Protein AF-A0A960DS11-F1 (afdb_monomer)

Structure (mmCIF, N/CA/C/O backbone):
data_AF-A0A960DS11-F1
#
_entry.id   AF-A0A960DS11-F1
#
loop_
_atom_site.group_PDB
_atom_site.id
_atom_site.type_symbol
_atom_site.label_atom_id
_atom_site.label_alt_id
_atom_site.label_comp_id
_atom_site.label_asym_id
_atom_site.label_entity_id
_atom_site.label_seq_id
_atom_site.pdbx_PDB_ins_code
_atom_site.Cartn_x
_atom_site.Cartn_y
_atom_site.Cartn_z
_atom_site.occupancy
_atom_site.B_iso_or_equiv
_atom_site.auth_seq_id
_atom_site.auth_comp_id
_atom_site.auth_asym_id
_atom_site.auth_atom_id
_atom_site.pdbx_PDB_model_num
ATOM 1 N N . MET A 1 1 ? 7.842 -16.391 -23.057 1.00 82.69 1 MET A N 1
ATOM 2 C CA . MET A 1 1 ? 7.768 -14.952 -23.394 1.00 82.69 1 MET A CA 1
ATOM 3 C C . MET A 1 1 ? 6.549 -14.393 -22.677 1.00 82.69 1 MET A C 1
ATOM 5 O O . MET A 1 1 ? 5.581 -15.136 -22.565 1.00 82.69 1 MET A O 1
ATOM 9 N N . PHE A 1 2 ? 6.613 -13.184 -22.116 1.00 91.44 2 PHE A N 1
ATOM 10 C CA . PHE A 1 2 ? 5.451 -12.585 -21.447 1.00 91.44 2 PHE A CA 1
ATOM 11 C C . PHE A 1 2 ? 4.348 -12.265 -22.457 1.00 91.44 2 PHE A C 1
ATOM 13 O O . PHE A 1 2 ? 4.648 -11.927 -23.602 1.00 91.44 2 PHE A O 1
ATOM 20 N N . ASP A 1 3 ? 3.092 -12.354 -22.021 1.00 96.38 3 ASP A N 1
ATOM 21 C CA . ASP A 1 3 ? 1.966 -11.821 -22.782 1.00 96.38 3 ASP A CA 1
ATOM 22 C C . ASP A 1 3 ? 1.934 -10.295 -22.619 1.00 96.38 3 ASP A C 1
ATOM 24 O O . ASP A 1 3 ? 1.606 -9.756 -21.556 1.00 96.38 3 ASP A O 1
ATOM 28 N N . LEU A 1 4 ? 2.345 -9.599 -23.676 1.00 96.44 4 LEU A N 1
ATOM 29 C CA . LEU A 1 4 ? 2.417 -8.143 -23.687 1.00 96.44 4 LEU A CA 1
ATOM 30 C C . LEU A 1 4 ? 1.027 -7.504 -23.733 1.00 96.44 4 LEU A C 1
ATOM 32 O O . LEU A 1 4 ? 0.832 -6.467 -23.108 1.00 96.44 4 LEU A O 1
ATOM 36 N N . ALA A 1 5 ? 0.050 -8.134 -24.393 1.00 97.12 5 ALA A N 1
ATOM 37 C CA . ALA A 1 5 ? -1.301 -7.586 -24.490 1.00 97.12 5 ALA A CA 1
ATOM 38 C C . ALA A 1 5 ? -1.983 -7.560 -23.117 1.00 97.12 5 ALA A C 1
ATOM 40 O O . ALA A 1 5 ? -2.621 -6.572 -22.748 1.00 97.12 5 ALA A O 1
ATOM 41 N N . GLU A 1 6 ? -1.799 -8.622 -22.331 1.00 96.88 6 GLU A N 1
ATOM 42 C CA . GLU A 1 6 ? -2.314 -8.666 -20.964 1.00 96.88 6 GLU A CA 1
ATOM 43 C C . GLU A 1 6 ? -1.576 -7.683 -20.046 1.00 96.88 6 GLU A C 1
ATOM 45 O O . GLU A 1 6 ? -2.200 -6.990 -19.240 1.00 96.88 6 GLU A O 1
ATOM 50 N N . THR A 1 7 ? -0.256 -7.557 -20.209 1.00 95.25 7 THR A N 1
ATOM 51 C CA . THR A 1 7 ? 0.552 -6.595 -19.445 1.00 95.25 7 THR A CA 1
ATOM 52 C C . THR A 1 7 ? 0.095 -5.154 -19.704 1.00 95.25 7 THR A C 1
ATOM 54 O O . THR A 1 7 ? -0.182 -4.412 -18.758 1.00 95.25 7 THR A O 1
ATOM 57 N N . ASP A 1 8 ? -0.070 -4.773 -20.972 1.00 96.81 8 ASP A N 1
ATOM 58 C CA . ASP A 1 8 ? -0.547 -3.447 -21.372 1.00 96.81 8 ASP A CA 1
ATOM 59 C C . ASP A 1 8 ? -1.954 -3.173 -20.839 1.00 96.81 8 ASP A C 1
ATOM 61 O O . ASP A 1 8 ? -2.233 -2.086 -20.321 1.00 96.81 8 ASP A O 1
ATOM 65 N N . ARG A 1 9 ? -2.846 -4.168 -20.897 1.00 96.75 9 ARG A N 1
ATOM 66 C CA . ARG A 1 9 ? -4.199 -4.053 -20.348 1.00 96.75 9 ARG A CA 1
ATOM 67 C C . ARG A 1 9 ? -4.160 -3.755 -18.852 1.00 96.75 9 ARG A C 1
ATOM 69 O O . ARG A 1 9 ? -4.827 -2.818 -18.411 1.00 96.75 9 ARG A O 1
ATOM 76 N N . LEU A 1 10 ? -3.378 -4.495 -18.066 1.00 95.00 10 LEU A N 1
ATOM 77 C CA . LEU A 1 10 ? -3.261 -4.274 -16.620 1.00 95.00 10 LEU A CA 1
ATOM 78 C C . LEU A 1 10 ? -2.735 -2.866 -16.302 1.00 95.00 10 LEU A C 1
ATOM 80 O O . LEU A 1 10 ? -3.327 -2.157 -15.482 1.00 95.00 10 LEU A O 1
ATOM 84 N N . LEU A 1 11 ? -1.674 -2.431 -16.985 1.00 94.25 11 LEU A N 1
ATOM 85 C CA . LEU A 1 11 ? -1.031 -1.139 -16.730 1.00 94.25 11 LEU A CA 1
ATOM 86 C C . LEU A 1 11 ? -1.886 0.062 -17.167 1.00 94.25 11 LEU A C 1
ATOM 88 O O . LEU A 1 11 ? -1.843 1.109 -16.525 1.00 94.25 11 LEU A O 1
ATOM 92 N N . THR A 1 12 ? -2.695 -0.076 -18.218 1.00 96.06 12 THR A N 1
ATOM 93 C CA . THR A 1 12 ? -3.507 1.032 -18.760 1.00 96.06 12 THR A CA 1
ATOM 94 C C . THR A 1 12 ? -4.920 1.114 -18.177 1.00 96.06 12 THR A C 1
ATOM 96 O O . THR A 1 12 ? -5.538 2.186 -18.197 1.00 96.06 12 THR A O 1
ATOM 99 N N . THR A 1 13 ? -5.452 0.016 -17.626 1.00 96.19 13 THR A N 1
ATOM 100 C CA . THR A 1 13 ? -6.836 -0.043 -17.113 1.00 96.19 13 THR A CA 1
ATOM 101 C C . THR A 1 13 ? -6.950 0.002 -15.594 1.00 96.19 13 THR A C 1
ATOM 103 O O . THR A 1 13 ? -8.020 0.348 -15.092 1.00 96.19 13 THR A O 1
ATOM 106 N N . THR A 1 14 ? -5.874 -0.260 -14.844 1.00 94.50 14 THR A N 1
ATOM 107 C CA . THR A 1 14 ? -5.902 -0.134 -13.379 1.00 94.50 14 THR A CA 1
ATOM 108 C C . THR A 1 14 ? -6.255 1.309 -12.984 1.00 94.50 14 THR A C 1
ATOM 110 O O . THR A 1 14 ? -5.669 2.279 -13.470 1.00 94.50 14 THR A O 1
ATOM 113 N N . ARG A 1 15 ? -7.274 1.477 -12.133 1.00 91.06 15 ARG A N 1
ATOM 114 C CA . ARG A 1 15 ? -7.757 2.774 -11.628 1.00 91.06 15 ARG A CA 1
ATOM 115 C C . ARG A 1 15 ? -7.792 2.754 -10.107 1.00 91.06 15 ARG A C 1
ATOM 117 O O . ARG A 1 15 ? -7.961 1.706 -9.493 1.00 91.06 15 ARG A O 1
ATOM 124 N N . ALA A 1 16 ? -7.712 3.931 -9.497 1.00 92.12 16 ALA A N 1
ATOM 125 C CA . ALA A 1 16 ? -7.968 4.072 -8.070 1.00 92.12 16 ALA A CA 1
ATOM 126 C C . ALA A 1 16 ? -9.460 3.830 -7.767 1.00 92.12 16 ALA A C 1
ATOM 128 O O . ALA A 1 16 ? -10.316 4.645 -8.124 1.00 92.12 16 ALA A O 1
ATOM 129 N N . VAL A 1 17 ? -9.772 2.719 -7.096 1.00 91.38 17 VAL A N 1
ATOM 130 C CA . VAL A 1 17 ? -11.138 2.353 -6.692 1.00 91.38 17 VAL A CA 1
ATOM 131 C C . VAL A 1 17 ? -11.443 2.962 -5.323 1.00 91.38 17 VAL A C 1
ATOM 133 O O . VAL A 1 17 ? -10.787 2.647 -4.337 1.00 91.38 17 VAL A O 1
ATOM 136 N N . ARG A 1 18 ? -12.438 3.856 -5.262 1.00 89.38 18 ARG A N 1
ATOM 137 C CA . ARG A 1 18 ? -12.847 4.565 -4.027 1.00 89.38 18 ARG A CA 1
ATOM 138 C C . ARG A 1 18 ? -14.327 4.399 -3.669 1.00 89.38 18 ARG A C 1
ATOM 140 O O . ARG A 1 18 ? -14.788 4.951 -2.679 1.00 89.38 18 ARG A O 1
ATOM 147 N N . ARG A 1 19 ? -15.097 3.699 -4.504 1.00 89.56 19 ARG A N 1
ATOM 148 C CA . ARG A 1 19 ? -16.537 3.453 -4.327 1.00 89.56 19 ARG A CA 1
ATOM 149 C C . ARG A 1 19 ? -16.821 1.973 -4.553 1.00 89.56 19 ARG A C 1
ATOM 151 O O . ARG A 1 19 ? -16.066 1.325 -5.272 1.00 89.56 19 ARG A O 1
ATOM 158 N N . ARG A 1 20 ? -17.943 1.486 -4.006 1.00 87.19 20 ARG A N 1
ATOM 159 C CA . ARG A 1 20 ? -18.424 0.097 -4.162 1.00 87.19 20 ARG A CA 1
ATOM 160 C C . ARG A 1 20 ? -17.426 -0.958 -3.658 1.00 87.19 20 ARG A C 1
ATOM 162 O O . ARG A 1 20 ? -17.298 -2.020 -4.254 1.00 87.19 20 ARG A O 1
ATOM 169 N N . LEU A 1 21 ? -16.710 -0.634 -2.585 1.00 90.44 21 LEU A N 1
ATOM 170 C CA . LEU A 1 21 ? -15.890 -1.595 -1.855 1.00 90.44 21 LEU A CA 1
ATOM 171 C C . LEU A 1 21 ? -16.769 -2.315 -0.830 1.00 90.44 21 LEU A C 1
ATOM 173 O O . LEU A 1 21 ? -17.628 -1.683 -0.215 1.00 90.44 21 LEU A O 1
ATOM 177 N N . ASP A 1 22 ? -16.527 -3.607 -0.645 1.00 92.88 22 ASP A N 1
ATOM 178 C CA . ASP A 1 22 ? -17.004 -4.343 0.522 1.00 92.88 22 ASP A CA 1
ATOM 179 C C . ASP A 1 22 ? -16.090 -3.984 1.702 1.00 92.88 22 ASP A C 1
ATOM 181 O O . ASP A 1 22 ? -14.905 -4.320 1.695 1.00 92.88 22 ASP A O 1
ATOM 185 N N . LEU A 1 23 ? -16.613 -3.204 2.651 1.00 90.19 23 LEU A N 1
ATOM 186 C CA . LEU A 1 23 ? -15.848 -2.694 3.794 1.00 90.19 23 LEU A CA 1
ATOM 187 C C . LEU A 1 23 ? -15.909 -3.620 5.015 1.00 90.19 23 LEU A C 1
ATOM 189 O O . LEU A 1 23 ? -15.128 -3.430 5.948 1.00 90.19 23 LEU A O 1
ATOM 193 N N . ASP A 1 24 ? -16.809 -4.603 4.996 1.00 91.19 24 ASP A N 1
ATOM 194 C CA . ASP A 1 24 ? -17.013 -5.544 6.096 1.00 91.19 24 ASP A CA 1
ATOM 195 C C . ASP A 1 24 ? -16.168 -6.807 5.907 1.00 91.19 24 ASP A C 1
ATOM 197 O O . ASP A 1 24 ? -15.798 -7.466 6.882 1.00 91.19 24 ASP A O 1
ATOM 201 N N . ARG A 1 25 ? -15.795 -7.128 4.662 1.00 93.62 25 ARG A N 1
ATOM 202 C CA . ARG A 1 25 ? -14.860 -8.213 4.369 1.00 93.62 25 ARG A CA 1
ATOM 203 C C . ARG A 1 25 ? -13.422 -7.839 4.776 1.00 93.62 25 ARG A C 1
ATOM 205 O O . ARG A 1 25 ? -12.828 -6.939 4.174 1.00 93.62 25 ARG A O 1
ATOM 212 N N . PRO A 1 26 ? -12.798 -8.555 5.733 1.00 92.88 26 PRO A N 1
ATOM 213 C CA . PRO A 1 26 ? -11.389 -8.351 6.044 1.00 92.88 26 PRO A CA 1
ATOM 214 C C . PRO A 1 26 ? -10.502 -8.836 4.891 1.00 92.88 26 PRO A C 1
ATOM 216 O O . PRO A 1 26 ? -10.811 -9.822 4.226 1.00 92.88 26 PRO A O 1
ATOM 219 N N . VAL A 1 27 ? -9.369 -8.162 4.691 1.00 95.06 27 VAL A N 1
ATOM 220 C CA . VAL A 1 27 ? -8.300 -8.642 3.806 1.00 95.06 27 VAL A CA 1
ATOM 221 C C . VAL A 1 27 ? -7.387 -9.559 4.612 1.00 95.06 27 VAL A C 1
ATOM 223 O O . VAL A 1 27 ? -6.882 -9.167 5.668 1.00 95.06 27 VAL A O 1
ATOM 226 N N . GLU A 1 28 ? -7.172 -10.773 4.119 1.00 96.62 28 GLU A N 1
ATOM 227 C CA . GLU A 1 28 ? -6.300 -11.763 4.738 1.00 96.62 28 GLU A CA 1
ATOM 228 C C . GLU A 1 28 ? -4.848 -11.259 4.770 1.00 96.62 28 GLU A C 1
ATOM 230 O O . GLU A 1 28 ? -4.372 -10.568 3.862 1.00 96.62 28 GLU A O 1
ATOM 235 N N . ARG A 1 29 ? -4.108 -11.594 5.832 1.00 96.44 29 ARG A N 1
ATOM 236 C CA . ARG A 1 29 ? -2.749 -11.067 6.029 1.00 96.44 29 ARG A CA 1
ATOM 237 C C . ARG A 1 29 ? -1.801 -11.521 4.922 1.00 96.44 29 ARG A C 1
ATOM 239 O O . ARG A 1 29 ? -0.937 -10.762 4.500 1.00 96.44 29 ARG A O 1
ATOM 246 N N . GLU A 1 30 ? -1.988 -12.731 4.438 1.00 98.06 30 GLU A N 1
ATOM 247 C CA . GLU A 1 30 ? -1.216 -13.377 3.388 1.00 98.06 30 GLU A CA 1
ATOM 248 C C . GLU A 1 30 ? -1.356 -12.604 2.073 1.00 98.06 30 GLU A C 1
ATOM 250 O O . GLU A 1 30 ? -0.350 -12.313 1.433 1.00 98.06 30 GLU A O 1
ATOM 255 N N . VAL A 1 31 ? -2.570 -12.144 1.746 1.00 98.06 31 VAL A N 1
ATOM 256 C CA . VAL A 1 31 ? -2.829 -11.290 0.576 1.00 98.06 31 VAL A CA 1
ATOM 257 C C . VAL A 1 31 ? -2.052 -9.975 0.680 1.00 98.06 31 VAL A C 1
ATOM 259 O O . VAL A 1 31 ? -1.425 -9.540 -0.285 1.00 98.06 31 VAL A O 1
ATOM 262 N N . ILE A 1 32 ? -2.039 -9.349 1.862 1.00 97.31 32 ILE A N 1
ATOM 263 C CA . ILE A 1 32 ? -1.269 -8.118 2.097 1.00 97.31 32 ILE A CA 1
ATOM 264 C C . ILE A 1 32 ? 0.230 -8.380 1.910 1.00 97.31 32 ILE A C 1
ATOM 266 O O . ILE A 1 32 ? 0.909 -7.610 1.231 1.00 97.31 32 ILE A O 1
ATOM 270 N N . LEU A 1 33 ? 0.752 -9.463 2.488 1.00 97.44 33 LEU A N 1
ATOM 271 C CA . LEU A 1 33 ? 2.170 -9.811 2.395 1.00 97.44 33 LEU A CA 1
ATOM 272 C C . LEU A 1 33 ? 2.596 -10.134 0.958 1.00 97.44 33 LEU A C 1
ATOM 274 O O . LEU A 1 33 ? 3.681 -9.720 0.549 1.00 97.44 33 LEU A O 1
ATOM 278 N N . ASP A 1 34 ? 1.746 -10.795 0.174 1.00 98.50 34 ASP A N 1
ATOM 279 C CA . ASP A 1 34 ? 2.008 -11.049 -1.243 1.00 98.50 34 ASP A CA 1
ATOM 280 C C . ASP A 1 34 ? 2.059 -9.760 -2.065 1.00 98.50 34 ASP A C 1
ATOM 282 O O . ASP A 1 34 ? 2.978 -9.580 -2.869 1.00 98.50 34 ASP A O 1
ATOM 286 N N . CYS A 1 35 ? 1.147 -8.817 -1.816 1.00 97.50 35 CYS A N 1
ATOM 287 C CA . CYS A 1 35 ? 1.201 -7.492 -2.433 1.00 97.50 35 CYS A CA 1
ATOM 288 C C . CYS A 1 35 ? 2.512 -6.764 -2.098 1.00 97.50 35 CYS A C 1
ATOM 290 O O . CYS A 1 35 ? 3.153 -6.205 -2.989 1.00 97.50 35 CYS A O 1
ATOM 292 N N . LEU A 1 36 ? 2.949 -6.800 -0.835 1.00 96.94 36 LEU A N 1
ATOM 293 C CA . LEU A 1 36 ? 4.211 -6.181 -0.415 1.00 96.94 36 LEU A CA 1
ATOM 294 C C . LEU A 1 36 ? 5.432 -6.857 -1.052 1.00 96.94 36 LEU A C 1
ATOM 296 O O . LEU A 1 36 ? 6.363 -6.172 -1.474 1.00 96.94 36 LEU A O 1
ATOM 300 N N . ARG A 1 37 ? 5.418 -8.188 -1.175 1.00 96.75 37 ARG A N 1
ATOM 301 C CA . ARG A 1 37 ? 6.464 -8.961 -1.861 1.00 96.75 37 ARG A CA 1
ATOM 302 C C . ARG A 1 37 ? 6.563 -8.609 -3.347 1.00 96.75 37 ARG A C 1
ATOM 304 O O . ARG A 1 37 ? 7.659 -8.607 -3.898 1.00 96.75 37 ARG A O 1
ATOM 311 N N . ILE A 1 38 ? 5.442 -8.328 -4.010 1.00 96.81 38 ILE A N 1
ATOM 312 C CA . ILE A 1 38 ? 5.442 -7.849 -5.399 1.00 96.81 38 ILE A CA 1
ATOM 313 C C . ILE A 1 38 ? 5.971 -6.411 -5.459 1.00 96.81 38 ILE A C 1
ATOM 315 O O . ILE A 1 38 ? 6.798 -6.098 -6.311 1.00 96.81 38 ILE A O 1
ATOM 319 N N . ALA A 1 39 ? 5.554 -5.545 -4.531 1.00 95.94 39 ALA A N 1
ATOM 320 C CA . ALA A 1 39 ? 5.983 -4.147 -4.495 1.00 95.9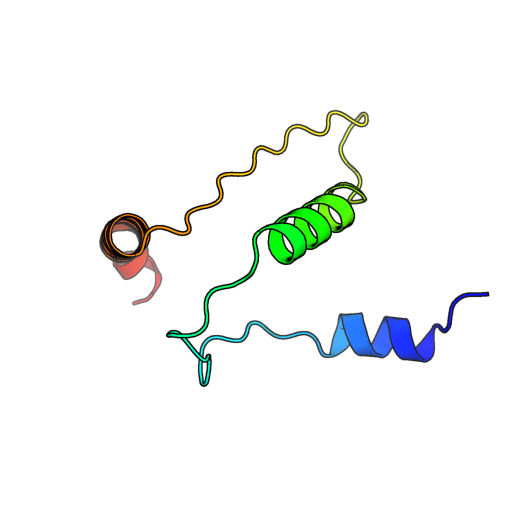4 39 ALA A CA 1
ATOM 321 C C . ALA A 1 39 ? 7.506 -3.985 -4.338 1.00 95.94 39 ALA A C 1
ATOM 323 O O . ALA A 1 39 ? 8.078 -3.046 -4.888 1.00 95.94 39 ALA A O 1
ATOM 324 N N . THR A 1 40 ? 8.186 -4.912 -3.653 1.00 95.12 40 THR A N 1
ATOM 325 C CA . THR A 1 40 ? 9.651 -4.866 -3.487 1.00 95.12 40 THR A CA 1
ATOM 326 C C . THR A 1 40 ? 10.434 -5.111 -4.779 1.00 95.12 40 THR A C 1
ATOM 328 O O . THR A 1 40 ? 11.637 -4.871 -4.798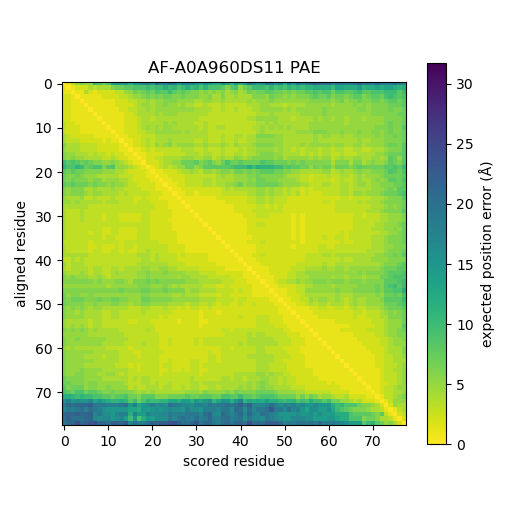 1.00 95.12 40 THR A O 1
ATOM 331 N N . GLN A 1 41 ? 9.778 -5.544 -5.863 1.00 95.00 41 GLN A N 1
ATOM 332 C CA . GLN A 1 41 ? 10.403 -5.648 -7.186 1.00 95.00 41 GLN A CA 1
ATOM 333 C C . GLN A 1 41 ? 10.667 -4.277 -7.825 1.00 95.00 41 GLN A C 1
ATOM 335 O O . GLN A 1 41 ? 11.393 -4.192 -8.815 1.00 95.00 41 GLN A O 1
ATOM 340 N N . ALA A 1 42 ? 10.083 -3.200 -7.288 1.00 95.12 42 ALA A N 1
ATOM 341 C CA . ALA A 1 42 ? 10.344 -1.861 -7.784 1.00 95.12 42 ALA A CA 1
ATOM 342 C C . ALA A 1 42 ? 11.832 -1.488 -7.593 1.00 95.12 42 ALA A C 1
ATOM 344 O O . ALA A 1 42 ? 12.418 -1.751 -6.538 1.00 95.12 42 ALA A O 1
ATOM 345 N N . PRO A 1 43 ? 12.472 -0.862 -8.595 1.00 96.12 43 PRO A N 1
ATOM 346 C CA . PRO A 1 43 ? 13.866 -0.461 -8.483 1.00 96.12 43 PRO A CA 1
ATOM 347 C C . PRO A 1 43 ? 14.030 0.669 -7.461 1.00 96.12 43 PRO A C 1
ATOM 349 O O . PRO A 1 43 ? 13.173 1.542 -7.323 1.00 96.12 43 PRO A O 1
ATOM 352 N N . THR A 1 44 ? 15.175 0.690 -6.780 1.00 96.00 44 THR A N 1
ATOM 353 C CA . THR A 1 44 ? 15.587 1.801 -5.908 1.00 96.00 44 THR A CA 1
ATOM 354 C C . THR A 1 44 ? 17.002 2.237 -6.235 1.00 96.00 44 THR A C 1
ATOM 356 O O . THR A 1 44 ? 17.825 1.431 -6.675 1.00 96.00 44 THR A O 1
ATOM 359 N N . ALA A 1 45 ? 17.296 3.518 -6.001 1.00 95.88 45 ALA A N 1
ATOM 360 C CA . ALA A 1 45 ? 18.647 4.046 -6.134 1.00 95.88 45 ALA A CA 1
ATOM 361 C C . ALA A 1 45 ? 19.624 3.207 -5.295 1.00 95.88 45 ALA A C 1
ATOM 363 O O . ALA A 1 45 ? 19.376 2.947 -4.115 1.00 95.88 45 ALA A O 1
ATOM 364 N N . SER A 1 46 ? 20.700 2.740 -5.931 1.00 96.25 46 SER A N 1
ATOM 365 C CA . SER A 1 46 ? 21.730 1.888 -5.318 1.00 96.25 46 SER A CA 1
ATOM 366 C C . SER A 1 46 ? 21.198 0.624 -4.627 1.00 96.25 46 SER A C 1
ATOM 368 O O . SER A 1 46 ? 21.855 0.100 -3.733 1.00 96.25 46 SER A O 1
ATOM 370 N N . ASN A 1 47 ? 20.010 0.140 -5.012 1.00 93.69 47 ASN A N 1
ATOM 371 C CA . ASN A 1 47 ? 19.321 -0.963 -4.337 1.00 93.69 47 ASN A CA 1
ATOM 372 C C . ASN A 1 47 ? 19.125 -0.728 -2.820 1.00 93.69 47 ASN A C 1
ATOM 374 O O . ASN A 1 47 ? 19.137 -1.669 -2.029 1.00 93.69 47 ASN A O 1
ATOM 378 N N . GLY A 1 48 ? 18.967 0.531 -2.396 1.00 95.50 48 GLY A N 1
ATOM 379 C CA . GLY A 1 48 ? 18.868 0.881 -0.978 1.00 95.50 48 GLY A CA 1
ATOM 380 C C . GLY A 1 48 ? 17.611 0.351 -0.283 1.00 95.50 48 GLY A C 1
ATOM 381 O O . GLY A 1 48 ? 17.617 0.222 0.938 1.00 95.50 48 GLY A O 1
ATOM 382 N N . GLN A 1 49 ? 16.542 0.051 -1.037 1.00 93.88 49 GLN A N 1
ATOM 383 C CA . GLN A 1 49 ? 15.298 -0.549 -0.529 1.00 93.88 49 GLN A CA 1
ATOM 384 C C . GLN A 1 49 ? 14.778 0.111 0.763 1.00 93.88 49 GLN A C 1
ATOM 386 O O . GLN A 1 49 ? 14.356 -0.551 1.710 1.00 93.88 49 GLN A O 1
ATOM 391 N N . THR A 1 50 ? 14.819 1.444 0.817 1.00 93.94 50 THR A N 1
ATOM 392 C CA . THR A 1 50 ? 14.582 2.235 2.036 1.00 93.94 50 THR A CA 1
ATOM 393 C C . THR A 1 50 ? 13.108 2.355 2.434 1.00 93.94 50 THR A C 1
ATOM 395 O O . THR A 1 50 ? 12.769 3.088 3.363 1.00 93.94 50 THR A O 1
ATOM 398 N N . TRP A 1 51 ? 12.216 1.623 1.769 1.00 94.19 51 TRP A N 1
ATOM 399 C CA . TRP A 1 51 ? 10.802 1.555 2.113 1.00 94.19 51 TRP A CA 1
ATOM 400 C C . TRP A 1 51 ? 10.569 0.945 3.497 1.00 94.19 51 TRP A C 1
ATOM 402 O O . TRP A 1 51 ? 11.229 -0.002 3.936 1.00 94.19 51 TRP 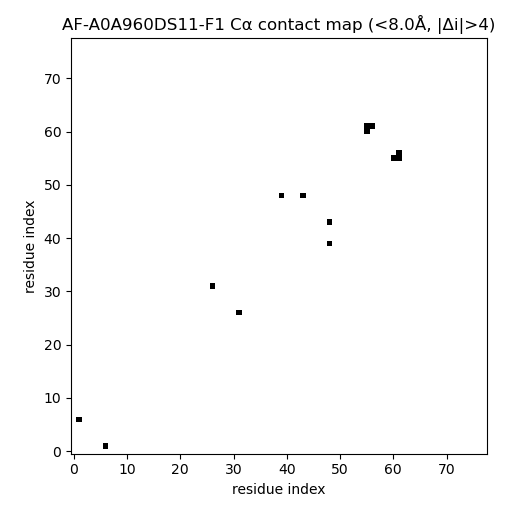A O 1
ATOM 412 N N . ARG A 1 52 ? 9.552 1.479 4.171 1.00 95.38 52 ARG A N 1
ATOM 413 C CA . ARG A 1 52 ? 8.971 0.935 5.395 1.00 95.38 52 ARG A CA 1
ATOM 414 C C . ARG A 1 52 ? 7.474 0.798 5.172 1.00 95.38 52 ARG A C 1
ATOM 416 O O . ARG A 1 52 ? 6.846 1.706 4.635 1.00 95.38 52 ARG A O 1
ATOM 423 N N . TRP A 1 53 ? 6.915 -0.325 5.602 1.00 95.75 53 TRP A N 1
ATOM 424 C 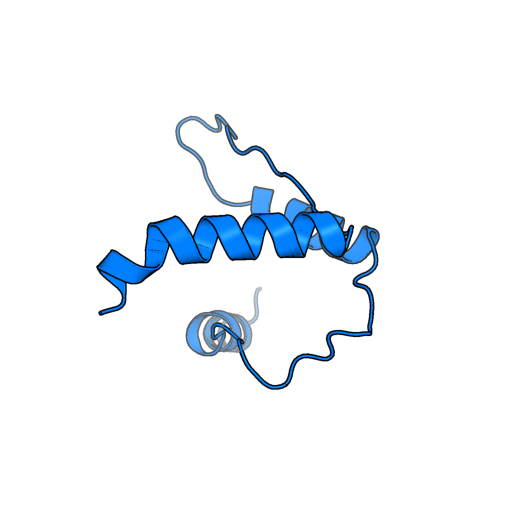CA . TRP A 1 53 ? 5.492 -0.613 5.472 1.00 95.75 53 TRP A CA 1
ATOM 425 C C . TRP A 1 53 ? 4.861 -0.665 6.859 1.00 95.75 53 TRP A C 1
ATOM 427 O O . TRP A 1 53 ? 5.354 -1.370 7.738 1.00 95.75 53 TRP A O 1
ATOM 437 N N . MET A 1 54 ? 3.766 0.070 7.048 1.00 96.00 54 MET A N 1
ATOM 438 C CA . MET A 1 54 ? 2.937 0.009 8.250 1.00 96.00 54 MET A CA 1
ATOM 439 C C . MET A 1 54 ? 1.544 -0.464 7.845 1.00 96.00 54 MET A C 1
ATOM 441 O O . MET A 1 54 ? 0.810 0.250 7.168 1.00 96.00 54 MET A O 1
ATOM 445 N N . VAL A 1 55 ? 1.192 -1.686 8.241 1.00 96.44 55 VAL A N 1
ATOM 446 C CA . VAL A 1 55 ? -0.114 -2.279 7.941 1.00 96.44 55 VAL A CA 1
ATOM 447 C C . VAL A 1 55 ? -1.062 -2.001 9.105 1.00 96.44 55 VAL A C 1
ATOM 449 O O . VAL A 1 55 ? -0.792 -2.404 10.235 1.00 96.44 55 VAL A O 1
ATOM 452 N N . VAL A 1 56 ? -2.182 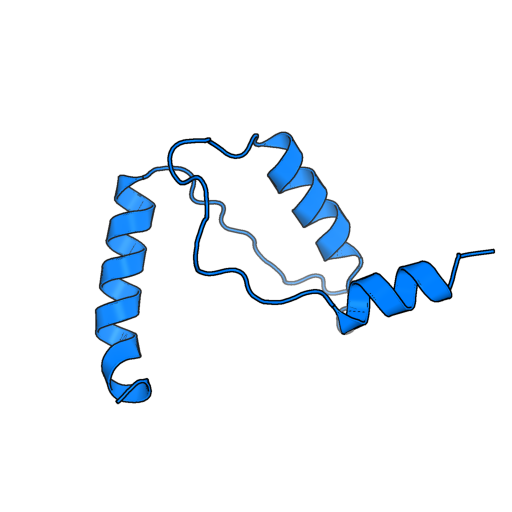-1.329 8.829 1.00 96.38 56 VAL A N 1
ATOM 453 C CA . VAL A 1 56 ? -3.200 -0.981 9.833 1.00 96.38 56 VAL A CA 1
ATOM 454 C C . VAL A 1 56 ? -4.504 -1.710 9.510 1.00 96.38 56 VAL A C 1
ATOM 456 O O . VAL A 1 56 ? -5.242 -1.321 8.606 1.00 96.38 56 VAL A O 1
ATOM 459 N N . THR A 1 57 ? -4.787 -2.787 10.243 1.00 94.50 57 THR A N 1
ATOM 460 C CA . THR A 1 57 ? -6.020 -3.585 10.088 1.00 94.50 57 THR A CA 1
ATOM 461 C C . THR A 1 57 ? -7.091 -3.258 11.128 1.00 94.50 57 THR A C 1
ATOM 463 O O . THR A 1 57 ? -8.267 -3.514 10.884 1.00 94.50 57 THR A O 1
ATOM 466 N N . ASP A 1 58 ? -6.699 -2.668 12.257 1.00 95.00 58 ASP A N 1
ATOM 467 C CA . ASP A 1 58 ? -7.602 -2.244 13.325 1.00 95.00 58 ASP A CA 1
ATOM 468 C C . ASP A 1 58 ? -8.505 -1.086 12.866 1.00 95.00 58 ASP A C 1
ATOM 470 O O . ASP A 1 58 ? -8.030 -0.076 12.337 1.00 95.00 58 ASP A O 1
ATOM 474 N 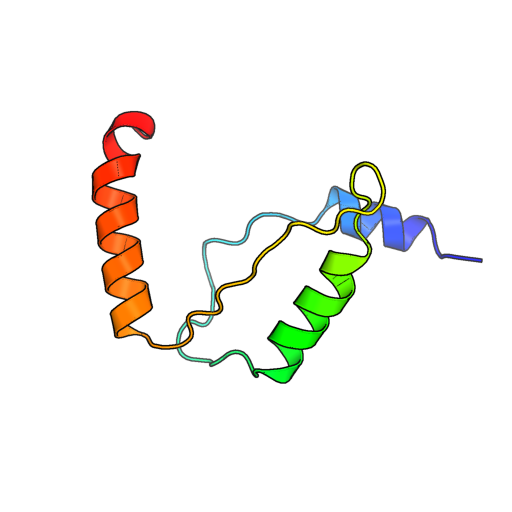N . ALA A 1 59 ? -9.818 -1.247 13.043 1.00 93.44 59 ALA A N 1
ATOM 475 C CA . ALA A 1 59 ? -10.805 -0.318 12.506 1.00 93.44 59 ALA A CA 1
ATOM 476 C C . ALA A 1 59 ? -10.747 1.066 13.169 1.00 93.44 59 ALA A C 1
ATOM 478 O O . ALA A 1 59 ? -10.910 2.076 12.478 1.00 93.44 59 ALA A O 1
ATOM 479 N N . ASP A 1 60 ? -10.469 1.128 14.469 1.00 96.62 60 ASP A N 1
ATOM 480 C CA . ASP A 1 60 ? -10.452 2.385 15.215 1.00 96.62 60 ASP A CA 1
ATOM 481 C C . ASP A 1 60 ? -9.180 3.180 14.923 1.00 96.62 60 ASP A C 1
ATOM 483 O O . ASP A 1 60 ? -9.249 4.385 14.675 1.00 96.62 60 ASP A O 1
ATOM 487 N N . LYS A 1 61 ? -8.032 2.507 14.790 1.00 97.50 61 LYS A N 1
ATOM 488 C CA . LYS A 1 61 ? -6.796 3.137 14.300 1.00 97.50 61 LYS A CA 1
ATOM 489 C C . LYS A 1 61 ? -6.954 3.682 12.883 1.00 97.50 61 LYS A C 1
ATOM 491 O O . LYS A 1 61 ? -6.521 4.800 12.615 1.00 97.50 61 LYS A O 1
ATOM 496 N N . ARG A 1 62 ? -7.594 2.936 11.970 1.00 95.44 62 ARG A N 1
ATOM 497 C CA . ARG A 1 62 ? -7.879 3.439 10.610 1.00 95.44 62 ARG A CA 1
ATOM 498 C C . ARG A 1 62 ? -8.759 4.687 10.638 1.00 95.44 62 ARG A C 1
ATOM 500 O O . ARG A 1 62 ? -8.519 5.605 9.860 1.00 95.44 62 ARG A O 1
ATOM 507 N N . ARG A 1 63 ? -9.755 4.727 11.527 1.00 95.62 63 ARG A N 1
ATOM 508 C CA . ARG A 1 63 ? -10.649 5.880 11.687 1.00 95.62 63 ARG A CA 1
ATOM 509 C C . ARG A 1 63 ? -9.895 7.113 12.173 1.00 95.62 63 ARG A C 1
ATOM 511 O O . ARG A 1 63 ? -9.984 8.146 11.523 1.00 95.62 63 ARG A O 1
ATOM 518 N N . ALA A 1 64 ? -9.080 6.967 13.217 1.00 97.31 64 ALA A N 1
ATOM 519 C CA . ALA A 1 64 ? -8.249 8.053 13.729 1.00 97.31 64 ALA A CA 1
ATOM 520 C C . ALA A 1 64 ? -7.289 8.606 12.657 1.00 97.31 64 ALA A C 1
ATOM 522 O O . ALA A 1 64 ? -7.147 9.817 12.511 1.00 97.31 64 ALA A O 1
ATOM 523 N N . LEU A 1 65 ? -6.676 7.732 11.848 1.00 96.06 65 LEU A N 1
ATOM 524 C CA . LEU A 1 65 ? -5.844 8.159 10.715 1.00 96.06 65 LEU A CA 1
ATOM 525 C C . LEU A 1 65 ? -6.647 8.914 9.647 1.00 96.06 65 LEU A C 1
ATOM 527 O O . LEU A 1 65 ? -6.147 9.882 9.080 1.00 96.06 65 LEU A O 1
ATOM 531 N N . ALA A 1 66 ? -7.882 8.488 9.366 1.00 93.62 66 ALA A N 1
ATOM 532 C CA . ALA A 1 66 ? -8.753 9.170 8.413 1.00 93.62 66 ALA A CA 1
ATOM 533 C C . ALA A 1 66 ? -9.166 10.570 8.899 1.00 93.62 66 ALA A C 1
ATOM 535 O O . ALA A 1 66 ? -9.270 11.482 8.079 1.00 93.62 66 ALA A O 1
ATOM 536 N N . ASP A 1 67 ? -9.376 10.749 10.205 1.00 95.44 67 ASP A N 1
ATOM 537 C CA . ASP A 1 67 ? -9.664 12.056 10.806 1.00 95.44 67 ASP A CA 1
ATOM 538 C C . ASP A 1 67 ? -8.475 13.011 10.654 1.00 95.44 67 ASP A C 1
ATOM 540 O O . ASP A 1 67 ? -8.646 14.100 10.108 1.00 95.44 67 ASP A O 1
ATOM 544 N N . LEU A 1 68 ? -7.263 12.561 11.001 1.00 94.81 68 LEU A N 1
ATOM 545 C CA . LEU A 1 68 ? -6.029 13.336 10.808 1.00 94.81 68 LEU A CA 1
ATOM 546 C C . LEU A 1 68 ? -5.798 13.702 9.336 1.00 94.81 68 LEU A C 1
ATOM 548 O O . LEU A 1 68 ? -5.420 14.827 9.013 1.00 94.81 68 LEU A O 1
ATOM 552 N N . TYR A 1 69 ? -6.036 12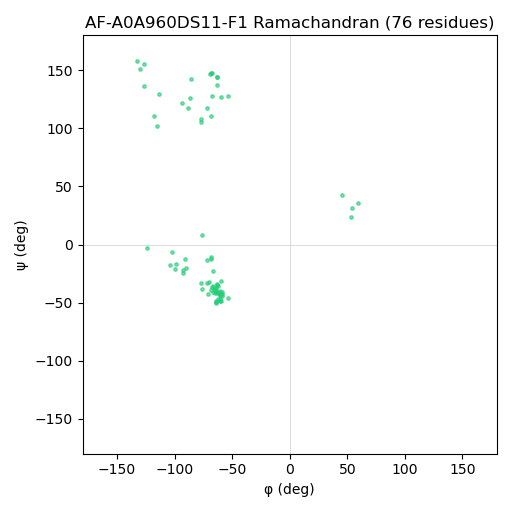.752 8.427 1.00 92.00 69 TYR A N 1
ATOM 553 C CA . TYR A 1 69 ? -5.896 12.993 6.993 1.00 92.00 69 TYR A CA 1
ATOM 554 C C . TYR A 1 69 ? -6.880 14.057 6.492 1.00 92.00 69 TYR A C 1
ATOM 556 O O . TYR A 1 69 ? -6.500 14.906 5.687 1.00 92.00 69 TYR A O 1
ATOM 564 N N . ARG A 1 70 ? -8.134 14.037 6.967 1.00 91.44 70 ARG A N 1
ATOM 565 C CA . ARG A 1 70 ? -9.123 15.073 6.639 1.00 91.44 70 ARG A CA 1
ATOM 566 C C . ARG A 1 70 ? -8.697 16.429 7.186 1.00 91.44 70 ARG A C 1
ATOM 568 O O . ARG A 1 70 ? -8.658 17.383 6.424 1.00 91.44 70 ARG A O 1
ATOM 575 N N . GLU A 1 71 ? -8.333 16.514 8.460 1.00 91.69 71 GLU A N 1
ATOM 576 C CA . GLU A 1 71 ? -7.917 17.777 9.078 1.00 91.69 71 GLU A CA 1
ATOM 577 C C . GLU A 1 71 ? -6.780 18.455 8.296 1.00 91.69 71 GLU A C 1
ATOM 579 O O . GLU A 1 71 ? -6.868 19.638 7.976 1.00 91.69 71 GLU A O 1
ATOM 584 N N . ALA A 1 72 ? -5.756 17.690 7.907 1.00 89.56 72 ALA A N 1
ATOM 585 C CA . ALA A 1 72 ? -4.619 18.218 7.157 1.00 89.56 72 ALA A CA 1
ATOM 586 C C . ALA A 1 72 ? -4.912 18.457 5.662 1.00 89.56 72 ALA A C 1
ATOM 588 O O . ALA A 1 72 ? -4.334 19.355 5.053 1.00 89.56 72 ALA A O 1
ATOM 589 N N . GLY A 1 73 ? -5.759 17.627 5.045 1.00 80.19 73 GLY A N 1
ATOM 590 C CA . GLY A 1 73 ? -5.956 17.599 3.593 1.00 80.19 73 GLY A CA 1
ATOM 591 C C . GLY A 1 73 ? -7.059 18.515 3.063 1.00 80.19 73 GLY A C 1
ATOM 592 O O . GLY A 1 73 ? -7.043 18.844 1.879 1.00 80.19 73 GLY A O 1
ATOM 593 N N . MET A 1 74 ? -8.014 18.935 3.899 1.00 68.00 74 MET A N 1
ATOM 594 C CA . MET A 1 74 ? -9.193 19.683 3.433 1.00 68.00 74 MET A CA 1
ATOM 595 C C . MET A 1 74 ? -8.831 21.036 2.806 1.00 68.00 74 MET A C 1
ATOM 597 O O . MET A 1 74 ? -9.423 21.394 1.799 1.00 68.00 74 MET A O 1
ATOM 601 N N . GLY A 1 75 ? -7.787 21.719 3.289 1.00 70.38 75 GLY A N 1
ATOM 602 C CA . GLY A 1 75 ? -7.325 22.978 2.687 1.00 70.38 75 GLY A CA 1
ATOM 603 C C . GLY A 1 75 ? -6.691 22.851 1.291 1.00 70.38 75 GLY A C 1
ATOM 604 O O . GLY A 1 75 ? -6.473 23.864 0.641 1.00 70.38 75 GLY A O 1
ATOM 605 N N . TYR A 1 76 ? -6.368 21.636 0.829 1.00 65.44 76 TYR A N 1
ATOM 606 C CA . TYR A 1 76 ? -5.856 21.369 -0.527 1.00 65.44 76 TYR A CA 1
ATOM 607 C C . TYR A 1 76 ? -6.950 20.881 -1.496 1.00 65.44 76 TYR A C 1
ATOM 609 O O . TYR A 1 76 ? -6.733 20.841 -2.705 1.00 65.44 76 TYR A O 1
ATOM 617 N N . LEU A 1 77 ? -8.096 20.440 -0.967 1.00 65.88 77 LEU A N 1
ATOM 618 C CA . LEU A 1 77 ? -9.187 19.835 -1.739 1.00 65.88 77 LEU A CA 1
ATOM 619 C C . LEU A 1 77 ? -10.371 20.789 -1.983 1.00 65.88 77 LEU A C 1
ATOM 621 O O . LEU A 1 77 ? -11.287 20.407 -2.715 1.00 65.88 77 LEU A O 1
ATOM 625 N N . GLU A 1 78 ? -10.349 21.980 -1.378 1.00 54.34 78 GLU A N 1
ATOM 626 C CA . GLU A 1 78 ? -11.158 23.147 -1.772 1.00 54.34 78 GLU A CA 1
ATOM 627 C C . GLU A 1 78 ? -10.527 23.875 -2.968 1.00 54.34 78 GLU A C 1
ATOM 629 O O . GLU A 1 78 ? -11.300 24.284 -3.865 1.00 54.34 78 GLU A O 1
#

Radius of gyration: 16.96 Å; Cα contacts 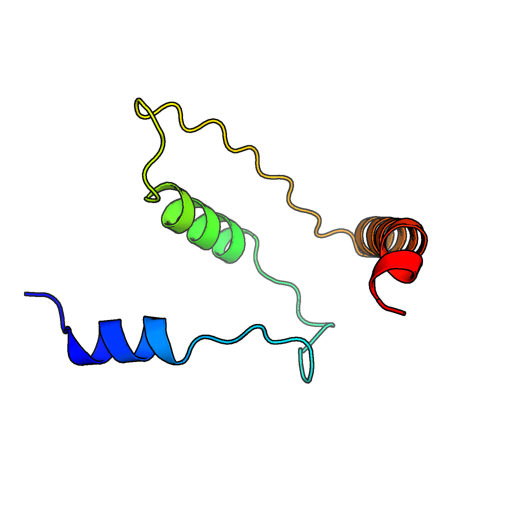(8 Å, |Δi|>4): 7; chains: 1; bounding box: 40×38×40 Å

Foldseek 3Di:
DDDVVVVCCCVVVDDDDDPDDPPVDADDVVNVVVVVVVVLVDDDDVSPSPDDDDDDRDPVVVVVVVVVCCVVCVVVVD

Sequence (78 aa):
MFDLA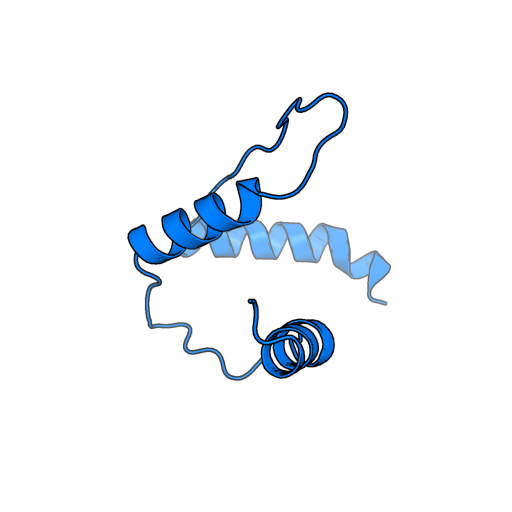ETDRLLTTTRAVRRRLDLDRPVEREVILDCLRIATQAPTASNGQTWRWMVVTDADKRRALADLYREAGMGYLE

Secondary structure (DSSP, 8-state):
---HHHHHHHHHH-----SS--SSSPPPHHHHHHHHHHHTTS--GGG-----------HHHHHHHHHHHHHHHHHHH-

pLDDT: mean 92.49, std 8.02, range [54.34, 98.5]

Mean predicted aligned error: 4.67 Å

Solvent-accessible surface area (backbone atoms only — not comparable to full-atom values): 5322 Å² total; per-residue (Å²): 132,83,65,59,70,62,50,52,47,53,72,72,64,69,70,92,83,87,70,93,71,75,84,83,64,82,81,56,69,64,63,54,51,51,53,52,63,56,58,66,71,58,86,47,77,93,68,61,69,83,79,82,86,86,87,78,82,54,68,66,63,49,48,55,52,50,51,54,49,47,71,71,44,49,84,77,75,113